Protein AF-A0A9E2V9N5-F1 (afdb_monomer)

Solvent-accessible surface area (backbone atoms only — not comparable to full-atom values): 7769 Å² total; per-residue (Å²): 112,69,67,59,54,51,53,48,48,68,52,48,52,62,46,45,67,64,40,45,57,50,44,52,48,45,54,50,50,45,50,50,51,47,55,51,48,43,55,50,48,45,56,47,45,70,66,67,60,73,84,53,95,89,55,55,74,66,59,51,49,51,52,44,53,51,52,41,50,52,56,42,46,56,53,45,52,54,49,50,52,52,44,50,51,56,43,37,45,68,71,70,44,80,48,65,66,56,51,52,50,52,47,54,51,48,49,54,54,47,60,73,44,43,64,61,53,51,52,52,52,50,52,49,50,37,61,74,69,54,76,64,57,97,86,65,88,129

Sequence (138 aa):
MADFINKIAKFLIPWFFSHGLKIIAILFVAYLIKKFASGFIEKIIRKVVVSNHFLSKEAEKKREDTLIRIVSGAISVVIWLIAGLMIFQELGIAIGPLLAAAGIAGLAFGFGGQYLIRDLISGLFIIFENQYRVGDVV

Structure (mmCIF, N/CA/C/O backbone):
data_AF-A0A9E2V9N5-F1
#
_entry.id   AF-A0A9E2V9N5-F1
#
loop_
_atom_site.group_PDB
_atom_site.id
_atom_site.type_symbol
_atom_site.label_atom_id
_atom_site.label_alt_id
_atom_site.label_comp_id
_atom_site.label_asym_id
_atom_site.label_entity_id
_atom_site.label_seq_id
_atom_site.pdbx_PDB_ins_code
_atom_site.Cartn_x
_atom_site.Cartn_y
_atom_site.Cartn_z
_atom_site.occupancy
_atom_site.B_iso_or_equiv
_atom_site.auth_seq_id
_atom_site.auth_comp_id
_atom_site.auth_asym_id
_atom_site.auth_atom_id
_atom_site.pdbx_PDB_model_num
ATOM 1 N N . MET A 1 1 ? -11.343 10.252 44.744 1.00 58.78 1 MET A N 1
ATOM 2 C CA . MET A 1 1 ? -10.237 9.990 43.790 1.00 58.78 1 MET A CA 1
ATOM 3 C C . MET A 1 1 ? -10.050 8.488 43.539 1.00 58.78 1 MET A C 1
ATOM 5 O O . MET A 1 1 ? -10.019 8.096 42.380 1.00 58.78 1 MET A O 1
ATOM 9 N N . ALA A 1 2 ? -10.044 7.638 44.580 1.00 67.50 2 ALA A N 1
ATOM 10 C CA . ALA A 1 2 ? -9.979 6.171 44.447 1.00 67.50 2 ALA A CA 1
ATOM 11 C C . ALA A 1 2 ? -11.139 5.548 43.632 1.00 67.50 2 ALA A C 1
ATOM 13 O O . ALA A 1 2 ? -10.907 4.664 42.811 1.00 67.50 2 ALA A O 1
ATOM 14 N N . ASP A 1 3 ? -12.366 6.063 43.763 1.00 74.06 3 ASP A N 1
ATOM 15 C CA . ASP A 1 3 ? -13.524 5.548 43.008 1.00 74.06 3 ASP A CA 1
ATOM 16 C C . ASP A 1 3 ? -13.462 5.820 41.502 1.00 74.06 3 ASP A C 1
ATOM 18 O O . ASP A 1 3 ? -13.969 5.029 40.710 1.00 74.06 3 ASP A O 1
ATOM 22 N N . PHE A 1 4 ? -12.810 6.910 41.087 1.00 76.06 4 PHE A N 1
ATOM 23 C CA . PHE A 1 4 ? -12.614 7.238 39.673 1.00 76.06 4 PHE A CA 1
ATOM 24 C C . PHE A 1 4 ? -11.618 6.271 39.021 1.00 76.06 4 PHE A C 1
ATOM 26 O O . PHE A 1 4 ? -11.894 5.730 37.952 1.00 76.06 4 PHE A O 1
ATOM 33 N N . ILE A 1 5 ? -10.516 5.970 39.719 1.00 80.00 5 ILE A N 1
ATOM 34 C CA . ILE A 1 5 ? -9.525 4.974 39.287 1.00 80.00 5 ILE A CA 1
ATOM 35 C C . ILE A 1 5 ? -10.157 3.578 39.228 1.00 80.00 5 ILE A C 1
ATOM 37 O O . ILE A 1 5 ? -9.970 2.869 38.244 1.00 80.00 5 ILE A O 1
ATOM 41 N N . ASN A 1 6 ? -10.983 3.205 40.209 1.00 75.94 6 ASN A N 1
ATOM 42 C CA . ASN A 1 6 ? -11.690 1.921 40.204 1.00 75.94 6 ASN A CA 1
ATOM 43 C C . ASN A 1 6 ? -12.749 1.816 39.093 1.00 75.94 6 ASN A C 1
ATOM 45 O O . ASN A 1 6 ? -12.926 0.740 38.520 1.00 75.94 6 ASN A O 1
ATOM 49 N N . LYS A 1 7 ? -13.433 2.914 38.742 1.00 74.75 7 LYS A N 1
ATOM 50 C CA . LYS A 1 7 ? -14.354 2.962 37.591 1.00 74.75 7 LYS A CA 1
ATOM 51 C C . LYS A 1 7 ? -13.613 2.783 36.268 1.00 74.75 7 LYS A C 1
ATOM 53 O O . LYS A 1 7 ? -14.049 1.999 35.430 1.00 74.75 7 LYS A O 1
ATOM 58 N N . ILE A 1 8 ? -12.481 3.470 36.111 1.00 76.75 8 ILE A N 1
ATOM 59 C CA . ILE A 1 8 ? -11.613 3.353 34.936 1.00 76.75 8 ILE A CA 1
ATOM 60 C C . ILE A 1 8 ? -11.046 1.936 34.830 1.00 76.75 8 ILE A C 1
ATOM 62 O O . ILE A 1 8 ? -11.132 1.334 33.767 1.00 76.75 8 ILE A O 1
ATOM 66 N N . ALA A 1 9 ? -10.548 1.359 35.924 1.00 73.69 9 ALA A N 1
ATOM 67 C CA . ALA A 1 9 ? -10.015 -0.001 35.940 1.00 73.69 9 ALA A CA 1
ATOM 68 C C . ALA A 1 9 ? -11.084 -1.046 35.576 1.00 73.69 9 ALA A C 1
ATOM 70 O O . ALA A 1 9 ? -10.831 -1.922 34.754 1.00 73.69 9 ALA A O 1
ATOM 71 N N . LYS A 1 10 ? -12.310 -0.928 36.105 1.00 73.44 10 LYS A N 1
ATOM 72 C CA . LYS A 1 10 ? -13.421 -1.838 35.766 1.00 73.44 10 LYS A CA 1
ATOM 73 C C . LYS A 1 10 ? -13.885 -1.733 34.312 1.00 73.44 10 LYS A C 1
ATOM 75 O O . LYS A 1 10 ? -14.434 -2.701 33.801 1.00 73.44 10 LYS A O 1
ATOM 80 N N . PHE A 1 11 ? -13.673 -0.595 33.656 1.00 70.12 11 PHE A N 1
ATOM 81 C CA . PHE A 1 11 ? -13.994 -0.405 32.240 1.00 70.12 11 PHE A CA 1
ATOM 82 C C . PHE A 1 11 ? -12.836 -0.834 31.324 1.00 70.12 11 PHE A C 1
ATOM 84 O O . PHE A 1 11 ? -13.047 -1.533 30.337 1.00 70.12 11 PHE A O 1
ATOM 91 N N . LEU A 1 12 ? -11.600 -0.473 31.681 1.00 71.44 12 LEU A N 1
ATOM 92 C CA . LEU A 1 12 ? -10.402 -0.742 30.887 1.00 71.44 12 LEU A CA 1
ATOM 93 C C . LEU A 1 12 ? -9.942 -2.195 30.954 1.00 71.44 12 LEU A C 1
ATOM 95 O O . LEU A 1 12 ? -9.472 -2.700 29.945 1.00 71.44 12 LEU A O 1
ATOM 99 N N . ILE A 1 13 ? -10.060 -2.879 32.096 1.00 71.56 13 ILE A N 1
ATOM 100 C CA . ILE A 1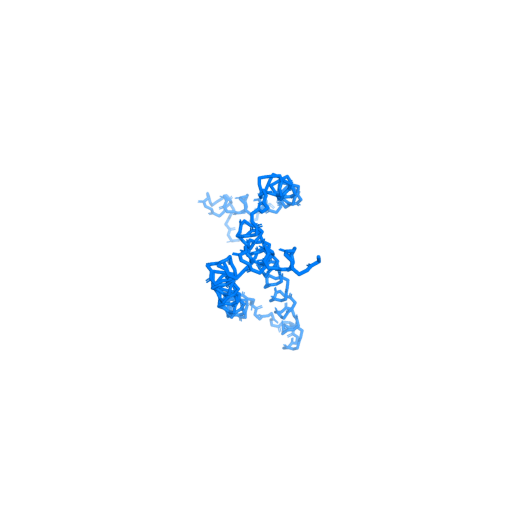 13 ? -9.566 -4.259 32.230 1.00 71.56 13 ILE A CA 1
ATOM 101 C C . ILE A 1 13 ? -10.337 -5.215 31.296 1.00 71.56 13 ILE A C 1
ATOM 103 O O . ILE A 1 13 ? -9.693 -5.877 30.482 1.00 71.56 13 ILE A O 1
ATOM 107 N N . PRO A 1 14 ? -11.685 -5.264 31.294 1.00 75.88 14 PRO A N 1
ATOM 108 C CA . PRO A 1 14 ? -12.425 -6.135 30.375 1.00 75.88 14 PRO A CA 1
ATOM 109 C C . PRO A 1 14 ? -12.239 -5.733 28.909 1.00 75.88 14 PRO A C 1
ATOM 111 O O . PRO A 1 14 ? -12.154 -6.592 28.029 1.00 75.88 14 PRO A O 1
ATOM 114 N N . TRP A 1 15 ? -12.147 -4.428 28.641 1.00 73.12 15 TRP A N 1
ATOM 115 C CA . TRP A 1 15 ? -11.920 -3.897 27.301 1.00 73.12 15 TRP A CA 1
ATOM 116 C C . TRP A 1 15 ? -10.527 -4.273 26.769 1.00 73.12 15 TRP A C 1
ATOM 118 O O . TRP A 1 15 ? -10.414 -4.764 25.650 1.00 73.12 15 TRP A O 1
ATOM 128 N N . PHE A 1 16 ? -9.482 -4.167 27.593 1.00 74.12 16 PHE A N 1
ATOM 129 C CA . PHE A 1 16 ? -8.112 -4.554 27.251 1.00 74.12 16 PHE A CA 1
ATOM 130 C C . PHE A 1 16 ? -8.001 -6.046 26.929 1.00 74.12 16 PHE A C 1
ATOM 132 O O . PHE A 1 16 ? -7.394 -6.414 25.927 1.00 74.12 16 PHE A O 1
ATOM 139 N N . PHE A 1 17 ? -8.635 -6.914 27.721 1.00 70.25 17 PHE A N 1
ATOM 140 C CA . PHE A 1 17 ? -8.609 -8.354 27.456 1.00 70.25 17 PHE A CA 1
ATOM 141 C C . PHE A 1 17 ? -9.413 -8.754 26.209 1.00 70.25 17 PHE A C 1
ATOM 143 O O . PHE A 1 17 ? -9.033 -9.696 25.523 1.00 70.25 17 PHE A O 1
ATOM 150 N N . SER A 1 18 ? -10.489 -8.041 25.869 1.00 75.12 18 SER A N 1
ATOM 151 C CA . SER A 1 18 ? -11.325 -8.366 24.699 1.00 75.12 18 SER A CA 1
ATOM 152 C C . SER A 1 18 ? -10.830 -7.741 23.388 1.00 75.12 18 SER A C 1
ATOM 154 O O . SER A 1 18 ? -10.849 -8.398 22.348 1.00 75.12 18 SER A O 1
ATOM 156 N N . HIS A 1 19 ? -10.358 -6.495 23.426 1.00 82.12 19 HIS A N 1
ATOM 157 C CA . HIS A 1 19 ? -9.946 -5.731 22.243 1.00 82.12 19 HIS A CA 1
ATOM 158 C C . HIS A 1 19 ? -8.426 -5.763 22.046 1.00 82.12 19 HIS A C 1
ATOM 160 O O . HIS A 1 19 ? -7.952 -5.783 20.912 1.00 82.12 19 HIS A O 1
ATOM 166 N N . GLY A 1 20 ? -7.639 -5.866 23.124 1.00 83.88 20 GLY A N 1
ATOM 167 C CA . GLY A 1 20 ? -6.177 -5.942 23.047 1.00 83.88 20 GLY A CA 1
ATOM 168 C C . GLY A 1 20 ? -5.686 -7.178 22.290 1.00 83.88 20 GLY A C 1
ATOM 169 O O . GLY A 1 20 ? -4.812 -7.064 21.434 1.00 83.88 20 GLY A O 1
ATOM 170 N N . LEU A 1 21 ? -6.309 -8.340 22.518 1.00 89.12 21 LEU A N 1
ATOM 171 C CA . LEU A 1 21 ? -6.020 -9.574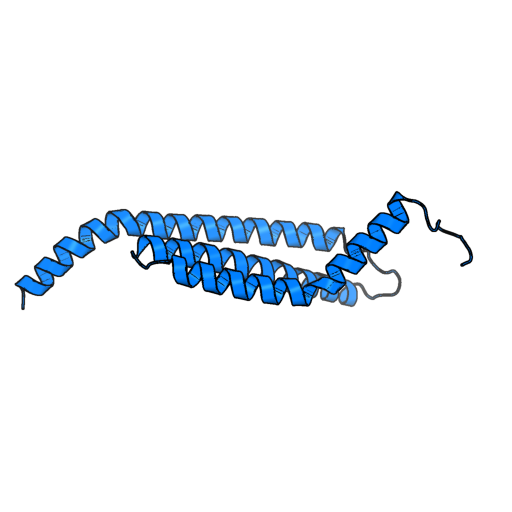 21.772 1.00 89.12 21 LEU A CA 1
ATOM 172 C C . LEU A 1 21 ? -6.277 -9.415 20.268 1.00 89.12 21 LEU A C 1
ATOM 174 O O . LEU A 1 21 ? -5.463 -9.846 19.452 1.00 89.12 21 LEU A O 1
ATOM 178 N N . LYS A 1 22 ? -7.371 -8.748 19.889 1.00 90.88 22 LYS A N 1
ATOM 179 C CA . LYS A 1 22 ? -7.683 -8.478 18.483 1.00 90.88 22 LYS A CA 1
ATOM 180 C C . LYS A 1 22 ? -6.712 -7.486 17.856 1.00 90.88 22 LYS A C 1
ATOM 182 O O . LYS A 1 22 ? -6.284 -7.712 16.733 1.00 90.88 22 LYS A O 1
ATOM 187 N N . ILE A 1 23 ? -6.325 -6.427 18.569 1.00 93.56 23 ILE A N 1
ATOM 188 C CA . ILE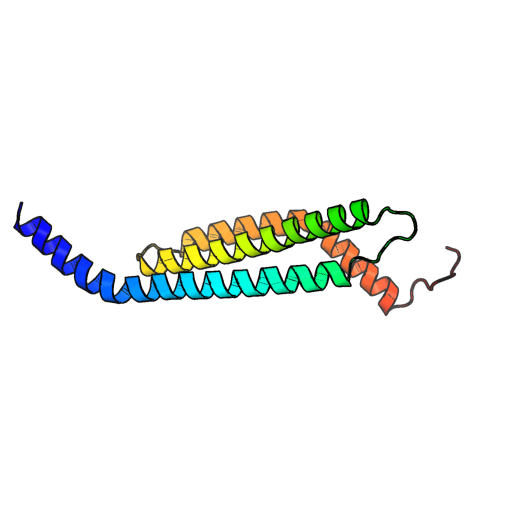 A 1 23 ? -5.324 -5.461 18.089 1.00 93.56 23 ILE A CA 1
ATOM 189 C C . ILE A 1 23 ? -3.990 -6.170 17.830 1.00 93.56 23 ILE A C 1
ATOM 191 O O . ILE A 1 23 ? -3.392 -5.987 16.771 1.00 93.56 23 ILE A O 1
ATOM 195 N N . ILE A 1 24 ? -3.552 -7.036 18.749 1.00 94.00 24 ILE A N 1
ATOM 196 C CA . ILE A 1 24 ? -2.347 -7.856 18.564 1.00 94.00 24 ILE A CA 1
ATOM 197 C C . ILE A 1 24 ? -2.506 -8.778 17.351 1.00 94.00 24 ILE A C 1
ATOM 199 O O . ILE A 1 24 ? -1.588 -8.871 16.538 1.00 94.00 24 ILE A O 1
ATOM 203 N N . ALA A 1 25 ? -3.667 -9.418 17.186 1.00 95.31 25 ALA A N 1
ATOM 204 C CA . ALA A 1 25 ? -3.944 -10.261 16.027 1.00 95.31 25 ALA A CA 1
ATOM 205 C C . ALA A 1 25 ? -3.913 -9.466 14.708 1.00 95.31 25 ALA A C 1
ATOM 207 O O . ALA A 1 25 ? -3.292 -9.919 13.750 1.00 95.31 25 ALA A O 1
ATOM 208 N N . ILE A 1 26 ? -4.502 -8.265 14.660 1.00 96.31 26 ILE A N 1
ATOM 209 C CA . ILE A 1 26 ? -4.467 -7.368 13.493 1.00 96.31 26 ILE A CA 1
ATOM 210 C C . ILE A 1 26 ? -3.022 -7.001 13.152 1.00 96.31 26 ILE A C 1
ATOM 212 O O . ILE A 1 26 ? -2.617 -7.135 12.000 1.00 96.31 26 ILE A O 1
ATOM 216 N N . LEU A 1 27 ? -2.224 -6.588 14.141 1.00 96.88 27 LEU A N 1
ATOM 217 C CA . LEU A 1 27 ? -0.811 -6.255 13.937 1.00 96.88 27 LEU A CA 1
ATOM 218 C C . LEU A 1 27 ? -0.005 -7.462 13.453 1.00 96.88 27 LEU A C 1
ATOM 220 O O . LEU A 1 27 ? 0.817 -7.331 12.547 1.00 96.88 27 LEU A O 1
ATOM 224 N N . PHE A 1 28 ? -0.256 -8.640 14.024 1.00 97.50 28 PHE A N 1
ATOM 225 C CA . PHE A 1 28 ? 0.403 -9.878 13.630 1.00 97.50 28 PHE A CA 1
ATOM 226 C C . PHE A 1 28 ? 0.068 -10.255 12.183 1.00 97.50 28 PHE A C 1
ATOM 228 O O . PHE A 1 28 ? 0.973 -10.502 11.386 1.00 97.50 28 PHE A O 1
ATOM 235 N N . VAL A 1 29 ? -1.214 -10.226 11.810 1.00 97.88 29 VAL A N 1
ATOM 236 C CA . VAL A 1 29 ? -1.671 -10.498 10.441 1.00 97.88 29 VAL A CA 1
ATOM 237 C C . VAL A 1 29 ? -1.118 -9.461 9.465 1.00 97.88 29 VAL A C 1
ATOM 239 O O . VAL A 1 29 ? -0.568 -9.840 8.434 1.00 97.88 29 VAL A O 1
ATOM 242 N N . ALA A 1 30 ? -1.183 -8.168 9.790 1.00 97.94 30 ALA A N 1
ATOM 243 C CA . ALA A 1 30 ? -0.632 -7.103 8.954 1.00 97.94 30 ALA A CA 1
ATOM 244 C C . ALA A 1 30 ? 0.880 -7.275 8.741 1.00 97.94 30 ALA A C 1
ATOM 246 O O . ALA A 1 30 ? 1.366 -7.174 7.612 1.00 97.94 30 ALA A O 1
ATOM 247 N N . TYR A 1 31 ? 1.624 -7.613 9.799 1.00 97.81 31 TYR A N 1
ATOM 248 C CA . TYR A 1 31 ? 3.049 -7.922 9.714 1.00 97.81 31 TYR A CA 1
ATOM 249 C C . TYR A 1 31 ? 3.320 -9.140 8.822 1.00 97.81 31 TYR A C 1
ATOM 251 O O . TYR A 1 31 ? 4.212 -9.081 7.971 1.00 97.81 31 TYR A O 1
ATOM 259 N N . LEU A 1 32 ? 2.549 -10.224 8.974 1.00 98.06 32 LEU A N 1
ATOM 260 C CA . LEU A 1 32 ? 2.678 -11.414 8.131 1.00 98.06 32 LEU A CA 1
ATOM 261 C C . LEU A 1 32 ? 2.412 -11.083 6.662 1.00 98.06 32 LEU A C 1
ATOM 263 O O . LEU A 1 32 ? 3.261 -11.372 5.820 1.00 98.06 32 LEU A O 1
ATOM 267 N N . ILE A 1 33 ? 1.291 -10.425 6.356 1.00 97.94 33 ILE A N 1
ATOM 268 C CA . ILE A 1 33 ? 0.944 -10.009 4.991 1.00 97.94 33 ILE A CA 1
ATOM 269 C C . ILE A 1 33 ? 2.057 -9.136 4.414 1.00 97.94 33 ILE A C 1
ATOM 271 O O . ILE A 1 33 ? 2.530 -9.405 3.313 1.00 97.94 33 ILE A O 1
ATOM 275 N N . LYS A 1 34 ? 2.546 -8.143 5.166 1.00 97.75 34 LYS A N 1
ATOM 276 C CA . LYS A 1 34 ? 3.651 -7.280 4.729 1.00 97.75 34 LYS A CA 1
ATOM 277 C C . LYS A 1 34 ? 4.909 -8.091 4.437 1.00 97.75 34 LYS A C 1
ATOM 279 O O . LYS A 1 34 ? 5.554 -7.867 3.414 1.00 97.75 34 LYS A O 1
ATOM 284 N N . LYS A 1 35 ? 5.278 -9.024 5.319 1.00 96.44 35 LYS A N 1
ATOM 285 C CA . LYS A 1 35 ? 6.471 -9.869 5.166 1.00 96.44 35 LYS A CA 1
ATOM 286 C C . LYS A 1 35 ? 6.377 -10.742 3.915 1.00 96.44 35 LYS A C 1
ATOM 288 O O . LYS A 1 35 ? 7.328 -10.779 3.136 1.00 96.44 35 LYS A O 1
ATOM 293 N N . PHE A 1 36 ? 5.231 -11.387 3.698 1.00 97.75 36 PHE A N 1
ATOM 294 C CA . PHE A 1 36 ? 4.983 -12.193 2.503 1.00 97.75 36 PHE A CA 1
ATOM 295 C C . PHE A 1 36 ? 4.956 -11.342 1.231 1.00 97.75 36 PHE A C 1
ATOM 297 O O . PHE A 1 36 ? 5.638 -11.683 0.266 1.00 97.75 36 PHE A O 1
ATOM 304 N N . ALA A 1 37 ? 4.246 -10.213 1.242 1.00 96.50 37 ALA A N 1
ATOM 305 C CA . ALA A 1 37 ? 4.156 -9.307 0.104 1.00 96.50 37 ALA A CA 1
ATOM 306 C C . ALA A 1 37 ? 5.535 -8.776 -0.306 1.00 96.50 37 ALA A C 1
ATOM 308 O O . ALA A 1 37 ? 5.917 -8.929 -1.461 1.00 96.50 37 ALA A O 1
ATOM 309 N N . SER A 1 38 ? 6.324 -8.231 0.632 1.00 94.62 38 SER A N 1
ATOM 310 C CA . SER A 1 38 ? 7.682 -7.745 0.334 1.00 94.62 38 SER A CA 1
ATOM 311 C C . SER A 1 38 ? 8.574 -8.847 -0.249 1.00 94.62 38 SER A C 1
ATOM 313 O O . SER A 1 38 ? 9.277 -8.609 -1.227 1.00 94.62 38 SER A O 1
ATOM 315 N N . GLY A 1 39 ? 8.510 -10.067 0.299 1.00 94.25 39 GLY A N 1
ATOM 316 C CA . GLY A 1 39 ? 9.284 -11.195 -0.224 1.00 94.25 39 GLY A CA 1
ATOM 317 C C . GLY A 1 39 ? 8.845 -11.641 -1.624 1.00 94.25 39 GLY A C 1
ATOM 318 O O . GLY A 1 39 ? 9.677 -12.030 -2.441 1.00 94.25 39 GLY A O 1
ATOM 319 N N . PHE A 1 40 ? 7.547 -11.582 -1.926 1.00 96.38 40 PHE A N 1
ATOM 320 C CA . PHE A 1 40 ? 7.019 -11.917 -3.249 1.00 96.38 40 PHE A CA 1
ATOM 321 C C . PHE A 1 40 ? 7.365 -10.851 -4.296 1.00 96.38 40 PHE A C 1
ATOM 323 O O . PHE A 1 40 ? 7.807 -11.192 -5.391 1.00 96.38 40 PHE A O 1
ATOM 330 N N . ILE A 1 41 ? 7.242 -9.571 -3.937 1.00 96.00 41 ILE A N 1
ATOM 331 C CA . ILE A 1 41 ? 7.606 -8.428 -4.787 1.00 96.00 41 ILE A CA 1
ATOM 332 C C 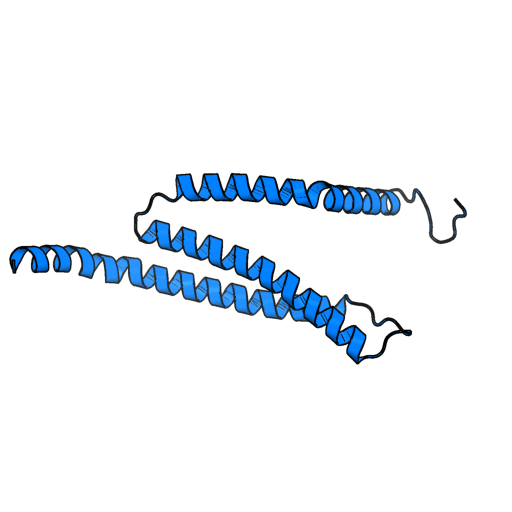. ILE A 1 41 ? 9.081 -8.497 -5.172 1.00 96.00 41 ILE A C 1
ATOM 334 O O . ILE A 1 41 ? 9.408 -8.363 -6.348 1.00 96.00 41 ILE A O 1
ATOM 338 N N . GLU A 1 42 ? 9.964 -8.754 -4.204 1.00 95.06 42 GLU A N 1
ATOM 339 C CA . GLU A 1 42 ? 11.390 -8.917 -4.478 1.00 95.06 42 GLU A CA 1
ATOM 340 C C . GLU A 1 42 ? 11.640 -10.037 -5.496 1.00 95.06 42 GLU A C 1
ATOM 342 O O . GLU A 1 42 ? 12.342 -9.828 -6.484 1.00 95.06 42 GLU A O 1
ATOM 347 N N . LYS A 1 43 ? 11.003 -11.201 -5.323 1.00 94.31 43 LYS A N 1
ATOM 348 C CA . LYS A 1 43 ? 11.142 -12.325 -6.262 1.00 94.31 43 LYS A CA 1
ATOM 349 C C . LYS A 1 43 ? 10.633 -12.003 -7.667 1.00 94.31 43 LYS A C 1
ATOM 351 O O . LYS A 1 43 ? 11.253 -12.435 -8.635 1.00 94.31 43 LYS A O 1
ATOM 356 N N . ILE A 1 44 ? 9.513 -11.287 -7.789 1.00 94.94 44 ILE A N 1
ATOM 357 C CA . ILE A 1 44 ? 8.962 -10.904 -9.095 1.00 94.94 44 ILE A CA 1
ATOM 358 C C . ILE A 1 44 ? 9.875 -9.895 -9.777 1.00 94.94 44 ILE A C 1
ATOM 360 O O . ILE A 1 44 ? 10.246 -10.107 -10.926 1.00 94.94 44 ILE A O 1
ATOM 364 N N . ILE A 1 45 ? 10.260 -8.820 -9.088 1.00 94.00 45 ILE A N 1
ATOM 365 C CA . ILE A 1 45 ? 11.024 -7.733 -9.710 1.00 94.00 45 ILE A CA 1
ATOM 366 C C . ILE A 1 45 ? 12.383 -8.240 -10.187 1.00 94.00 45 ILE A C 1
ATOM 368 O O . ILE A 1 45 ? 12.730 -8.009 -11.340 1.00 94.00 45 ILE A O 1
ATOM 372 N N . ARG A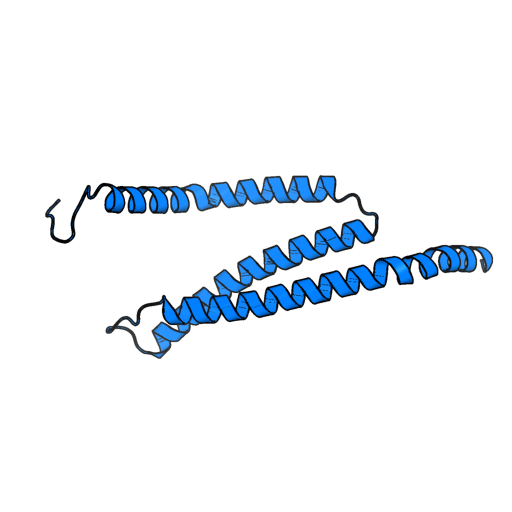 1 46 ? 13.092 -9.025 -9.368 1.00 92.19 46 ARG A N 1
ATOM 373 C CA . ARG A 1 46 ? 14.377 -9.627 -9.766 1.00 92.19 46 ARG A CA 1
ATOM 374 C C . ARG A 1 46 ? 14.260 -10.617 -10.932 1.00 92.19 46 ARG A C 1
ATOM 376 O O . ARG A 1 46 ? 15.260 -10.939 -11.557 1.00 92.19 46 ARG A O 1
ATOM 383 N N . LYS A 1 47 ? 13.060 -11.138 -11.215 1.00 90.19 47 LYS A N 1
ATOM 384 C CA . LYS A 1 47 ? 12.809 -12.050 -12.343 1.00 90.19 47 LYS A CA 1
ATOM 385 C C . LYS A 1 47 ? 12.319 -11.321 -13.601 1.00 90.19 47 LYS A C 1
ATOM 387 O O . LYS A 1 47 ? 12.620 -11.764 -14.702 1.00 90.19 47 LYS A O 1
ATOM 392 N N . VAL A 1 48 ? 11.536 -10.253 -13.446 1.00 88.00 48 VAL A N 1
ATOM 393 C CA . VAL A 1 48 ? 10.893 -9.519 -14.552 1.00 88.00 48 VAL A CA 1
ATOM 394 C C . VAL A 1 48 ? 11.794 -8.421 -15.113 1.00 88.00 48 VAL A C 1
ATOM 396 O O . VAL A 1 48 ? 11.704 -8.104 -16.298 1.00 88.00 48 VAL A O 1
ATOM 399 N N . VAL A 1 49 ? 12.661 -7.827 -14.291 1.00 86.38 49 VAL A N 1
ATOM 400 C CA . VAL A 1 49 ? 13.625 -6.831 -14.766 1.00 86.38 49 VAL A CA 1
ATOM 401 C C . VAL A 1 49 ? 14.681 -7.550 -15.603 1.00 86.38 49 VAL A C 1
ATOM 403 O O . VAL A 1 49 ? 15.571 -8.213 -15.083 1.00 86.38 49 VAL A O 1
ATOM 406 N N . VAL A 1 50 ? 14.538 -7.447 -16.924 1.00 76.50 50 VAL A N 1
ATOM 407 C CA . VAL A 1 50 ? 15.456 -8.049 -17.896 1.00 76.50 50 VAL A CA 1
ATOM 408 C C . VAL A 1 50 ? 16.831 -7.395 -17.769 1.00 76.50 50 VAL A C 1
ATOM 410 O O . VAL A 1 50 ? 16.942 -6.165 -17.808 1.00 76.50 50 VAL A O 1
ATOM 413 N N . SER A 1 51 ? 17.867 -8.228 -17.638 1.00 72.06 51 SER A N 1
ATOM 414 C CA . SER A 1 51 ? 19.259 -7.785 -17.695 1.00 72.06 51 SER A CA 1
ATOM 415 C C . SER A 1 51 ? 19.522 -7.151 -19.057 1.00 72.06 51 SER A C 1
ATOM 417 O O . SER A 1 51 ? 19.249 -7.733 -20.108 1.00 72.06 51 SER A O 1
ATOM 419 N N . ASN A 1 52 ? 19.991 -5.913 -19.034 1.00 71.50 5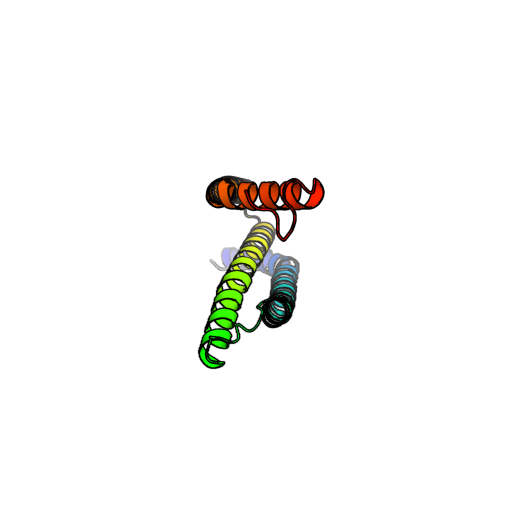2 ASN A N 1
ATOM 420 C CA . ASN A 1 52 ? 20.292 -5.156 -20.226 1.00 71.50 52 ASN A CA 1
ATOM 421 C C . ASN A 1 52 ? 21.780 -5.356 -20.512 1.00 71.50 52 ASN A C 1
ATOM 423 O O . ASN A 1 52 ? 22.617 -4.880 -19.752 1.00 71.50 52 ASN A O 1
ATOM 427 N N . HIS A 1 53 ? 22.117 -6.020 -21.621 1.00 65.19 53 HIS A N 1
ATOM 428 C CA . HIS A 1 53 ? 23.501 -6.387 -21.968 1.00 65.19 53 HIS A CA 1
ATOM 429 C C . HIS A 1 53 ? 24.499 -5.207 -21.998 1.00 65.19 53 HIS A C 1
ATOM 431 O O . HIS A 1 53 ? 25.707 -5.427 -21.961 1.00 65.19 53 HIS A O 1
ATOM 437 N N . PHE A 1 54 ? 24.000 -3.967 -22.052 1.00 68.00 54 PHE A N 1
ATOM 438 C CA . PHE A 1 54 ? 24.777 -2.725 -22.060 1.00 68.00 54 PHE A CA 1
ATOM 439 C C . PHE A 1 54 ? 25.001 -2.093 -20.671 1.00 68.00 54 PHE A C 1
ATOM 441 O O . PHE A 1 54 ? 25.729 -1.108 -20.569 1.00 68.00 54 PHE A O 1
ATOM 448 N N . LEU A 1 55 ? 24.375 -2.605 -19.604 1.00 72.81 55 LEU A N 1
ATOM 449 C CA . LEU A 1 55 ? 24.508 -2.078 -18.242 1.00 72.81 55 LEU A CA 1
ATOM 450 C C . LEU A 1 55 ? 25.472 -2.930 -17.409 1.00 72.81 55 LEU A C 1
ATOM 452 O O . LEU A 1 55 ? 25.549 -4.147 -17.553 1.00 72.81 55 LEU A O 1
ATOM 456 N N . SER A 1 56 ? 26.202 -2.292 -16.489 1.00 85.56 56 SER A N 1
ATOM 457 C CA . SER A 1 56 ? 26.969 -3.039 -15.491 1.00 85.56 56 SER A CA 1
ATOM 458 C C . SER A 1 56 ? 26.016 -3.771 -14.539 1.00 85.56 56 SER A C 1
ATOM 460 O O . SER A 1 56 ? 24.950 -3.253 -14.194 1.00 85.56 56 SER A O 1
ATOM 462 N N . LYS A 1 57 ? 26.426 -4.944 -14.039 1.00 84.75 57 LYS A N 1
ATOM 463 C CA . LYS A 1 57 ? 25.646 -5.722 -13.053 1.00 84.75 57 LYS A CA 1
ATOM 464 C C . LYS A 1 57 ? 25.257 -4.899 -11.816 1.00 84.75 57 LYS A C 1
ATOM 466 O O . LYS A 1 57 ? 24.223 -5.132 -11.197 1.00 84.75 57 LYS A O 1
ATOM 471 N N . GLU A 1 58 ? 26.079 -3.916 -11.449 1.00 86.81 58 GLU A N 1
ATOM 472 C CA . GLU A 1 58 ? 25.789 -2.999 -10.345 1.00 86.81 58 GLU A CA 1
ATOM 473 C C . GLU A 1 58 ? 24.657 -2.016 -10.666 1.00 86.81 58 GLU A C 1
ATOM 475 O O . GLU A 1 58 ? 23.828 -1.732 -9.801 1.00 86.81 58 GLU A O 1
ATOM 480 N N . ALA A 1 59 ? 24.607 -1.491 -11.893 1.00 86.81 59 ALA A N 1
ATOM 481 C CA . ALA A 1 59 ? 23.552 -0.580 -12.326 1.00 86.81 59 ALA A CA 1
ATOM 482 C C . ALA A 1 59 ? 22.192 -1.292 -12.409 1.00 86.81 59 ALA A C 1
ATOM 484 O O . ALA A 1 59 ? 21.179 -0.736 -11.981 1.00 86.81 59 ALA A O 1
ATOM 485 N N . GLU A 1 60 ? 22.175 -2.539 -12.884 1.00 87.75 60 GLU A N 1
ATOM 486 C CA . GLU A 1 60 ? 20.974 -3.384 -12.908 1.00 87.75 60 GLU A CA 1
ATOM 487 C C . GLU A 1 60 ? 20.439 -3.640 -11.500 1.00 87.75 60 GLU A C 1
ATOM 489 O O . GLU A 1 60 ? 19.272 -3.363 -11.219 1.00 87.75 60 GLU A O 1
ATOM 494 N N . LYS A 1 61 ? 21.317 -4.056 -10.579 1.00 90.19 61 LYS A N 1
ATOM 495 C CA . LYS A 1 61 ? 20.940 -4.299 -9.185 1.00 90.19 61 LYS A CA 1
ATOM 496 C C . LYS A 1 61 ? 20.388 -3.044 -8.508 1.00 90.19 61 LYS A C 1
ATOM 498 O O . LYS A 1 61 ? 19.374 -3.117 -7.821 1.00 90.19 61 LYS A O 1
ATOM 503 N N . LYS A 1 62 ? 21.003 -1.876 -8.735 1.00 91.06 62 LYS A N 1
ATOM 504 C CA . LYS A 1 62 ? 20.485 -0.595 -8.220 1.00 91.06 62 LYS A CA 1
ATOM 505 C C . LYS A 1 62 ? 19.076 -0.310 -8.741 1.00 91.06 62 LYS A C 1
ATOM 507 O O . LYS A 1 62 ? 18.219 0.102 -7.964 1.00 91.06 62 LYS A O 1
ATOM 512 N N . ARG A 1 63 ? 18.818 -0.558 -10.029 1.00 89.88 63 ARG A N 1
ATOM 513 C CA . ARG A 1 63 ? 17.489 -0.382 -10.630 1.00 89.88 63 ARG A CA 1
ATOM 514 C C . ARG A 1 63 ? 16.460 -1.325 -10.008 1.00 89.88 63 ARG A C 1
ATOM 516 O O . ARG A 1 63 ? 15.376 -0.869 -9.647 1.00 89.88 63 ARG A O 1
ATOM 523 N N . GLU A 1 64 ? 16.791 -2.606 -9.859 1.00 93.81 64 GLU A N 1
ATOM 524 C CA . GLU A 1 64 ? 15.934 -3.578 -9.171 1.00 93.81 64 GLU A CA 1
ATOM 525 C C . GLU A 1 64 ? 15.618 -3.134 -7.743 1.00 93.81 64 GLU A C 1
ATOM 527 O O . GLU A 1 64 ? 14.451 -3.068 -7.368 1.00 93.81 64 GLU A O 1
ATOM 532 N N . ASP A 1 65 ? 16.638 -2.777 -6.960 1.00 94.62 65 ASP A N 1
ATOM 533 C CA . ASP A 1 65 ? 16.477 -2.391 -5.559 1.00 94.62 65 ASP A CA 1
ATOM 534 C C . ASP A 1 65 ? 15.615 -1.120 -5.420 1.00 94.62 65 ASP A C 1
ATOM 536 O O . ASP A 1 65 ? 14.782 -1.028 -4.512 1.00 94.62 65 ASP A O 1
ATOM 540 N N . THR A 1 66 ? 15.740 -0.159 -6.344 1.00 94.81 66 THR A N 1
ATOM 541 C CA . THR A 1 66 ? 14.854 1.013 -6.411 1.00 94.81 66 THR A CA 1
ATOM 542 C C . THR A 1 66 ? 13.406 0.610 -6.684 1.00 94.81 66 THR A C 1
ATOM 544 O O . THR A 1 66 ? 12.509 1.063 -5.972 1.00 94.81 66 THR A O 1
ATOM 547 N N . LEU A 1 67 ? 13.159 -0.263 -7.665 1.00 95.50 67 LEU A N 1
ATOM 548 C CA . LEU A 1 67 ? 11.810 -0.743 -7.977 1.00 95.50 67 LEU A CA 1
ATOM 549 C C . LEU A 1 67 ? 11.209 -1.526 -6.804 1.00 95.50 67 LEU A C 1
ATOM 551 O O . LEU A 1 67 ? 10.064 -1.280 -6.423 1.00 95.50 67 LEU A O 1
ATOM 555 N N . ILE A 1 68 ? 11.994 -2.407 -6.176 1.00 96.31 68 ILE A N 1
ATOM 556 C CA . ILE A 1 68 ? 11.590 -3.156 -4.980 1.00 96.31 68 ILE A CA 1
ATOM 557 C C . ILE A 1 68 ? 11.196 -2.192 -3.869 1.00 96.31 68 ILE A C 1
ATOM 559 O O . ILE A 1 68 ? 10.143 -2.377 -3.254 1.00 96.31 68 ILE A O 1
ATOM 563 N N . ARG A 1 69 ? 12.001 -1.153 -3.622 1.00 97.00 69 ARG A N 1
ATOM 564 C CA . ARG A 1 69 ? 11.727 -0.158 -2.583 1.00 97.00 69 ARG A CA 1
ATOM 565 C C . ARG A 1 69 ? 10.443 0.622 -2.864 1.00 97.00 69 ARG A C 1
ATOM 567 O O . ARG A 1 69 ? 9.646 0.786 -1.944 1.00 97.00 69 ARG A O 1
ATOM 574 N N . ILE A 1 70 ? 10.228 1.073 -4.099 1.00 96.81 70 ILE A N 1
ATOM 575 C CA . ILE A 1 70 ? 9.031 1.841 -4.476 1.00 96.81 70 ILE A CA 1
ATOM 576 C C . ILE A 1 70 ? 7.772 0.976 -4.330 1.00 96.81 70 ILE A C 1
ATOM 578 O O . ILE A 1 70 ? 6.840 1.361 -3.624 1.00 96.81 70 ILE A O 1
ATOM 582 N N . VAL A 1 71 ? 7.760 -0.219 -4.929 1.00 96.44 71 VAL A N 1
ATOM 583 C CA . VAL A 1 71 ? 6.578 -1.098 -4.946 1.00 96.44 71 VAL A CA 1
ATOM 584 C C . VAL A 1 71 ? 6.281 -1.661 -3.554 1.00 96.44 71 VAL A C 1
ATOM 586 O O . VAL A 1 71 ? 5.142 -1.603 -3.087 1.00 96.44 71 VAL A O 1
ATOM 589 N N . SER A 1 72 ? 7.303 -2.153 -2.846 1.00 96.88 72 SER A N 1
ATOM 590 C CA . SER A 1 72 ? 7.129 -2.672 -1.482 1.00 96.88 72 SER A CA 1
ATOM 591 C C . SER A 1 72 ? 6.748 -1.569 -0.499 1.00 96.88 72 SER A C 1
ATOM 593 O O . SER A 1 72 ? 5.977 -1.823 0.425 1.00 96.88 72 SER A O 1
ATOM 595 N N . GLY A 1 73 ? 7.261 -0.350 -0.694 1.00 97.19 73 GLY A N 1
ATOM 596 C CA . GLY A 1 73 ? 6.892 0.823 0.092 1.00 97.19 73 GLY A CA 1
ATOM 597 C C . GLY A 1 73 ? 5.418 1.180 -0.082 1.00 97.19 73 GLY A C 1
ATOM 598 O O . GLY A 1 73 ? 4.701 1.272 0.912 1.00 97.19 73 GLY A O 1
ATOM 599 N N . ALA A 1 74 ? 4.947 1.288 -1.328 1.00 95.88 74 ALA A N 1
ATOM 600 C CA . ALA A 1 74 ? 3.546 1.581 -1.630 1.00 95.88 74 ALA A CA 1
ATOM 601 C C . ALA A 1 74 ? 2.593 0.543 -1.011 1.00 95.88 74 ALA A C 1
ATOM 603 O O . ALA A 1 74 ? 1.649 0.903 -0.310 1.00 95.88 74 ALA A O 1
ATOM 604 N N . ILE A 1 75 ? 2.887 -0.751 -1.182 1.00 97.12 75 ILE A N 1
ATOM 605 C CA . ILE A 1 75 ? 2.087 -1.832 -0.586 1.00 97.12 75 ILE A CA 1
ATOM 606 C C . ILE A 1 75 ? 2.136 -1.782 0.946 1.00 97.12 75 ILE A C 1
ATOM 608 O O . ILE A 1 75 ? 1.110 -1.955 1.601 1.00 97.12 75 ILE A O 1
ATOM 612 N N . SER A 1 76 ? 3.300 -1.493 1.534 1.00 97.44 76 SER A N 1
ATOM 613 C CA . SER A 1 76 ? 3.427 -1.352 2.986 1.00 97.44 76 SER A CA 1
ATOM 614 C C . SER A 1 76 ? 2.569 -0.208 3.532 1.00 97.44 76 SER A C 1
ATOM 616 O O . SER A 1 76 ? 1.981 -0.374 4.597 1.00 97.44 76 SER A O 1
ATOM 618 N N . VAL A 1 77 ? 2.481 0.928 2.832 1.00 96.75 77 VAL A N 1
ATOM 619 C CA . VAL A 1 77 ? 1.623 2.057 3.234 1.00 96.75 77 VAL A CA 1
ATOM 620 C C . VAL A 1 77 ? 0.156 1.636 3.249 1.00 96.75 77 VAL A C 1
ATOM 622 O O . VAL A 1 77 ? -0.531 1.879 4.237 1.00 96.75 77 VAL A O 1
ATOM 625 N N . VAL A 1 78 ? -0.308 0.945 2.204 1.00 96.50 78 VAL A N 1
ATOM 626 C CA . VAL A 1 78 ? -1.697 0.463 2.121 1.00 96.50 78 VAL A CA 1
ATOM 627 C C . VAL A 1 78 ? -2.015 -0.523 3.249 1.00 96.50 78 VAL A C 1
ATOM 629 O O . VAL A 1 78 ? -3.035 -0.374 3.918 1.00 96.50 78 VAL A O 1
ATOM 632 N N . ILE A 1 79 ? -1.131 -1.493 3.511 1.00 97.75 79 ILE A N 1
ATOM 633 C CA . ILE A 1 79 ? -1.322 -2.483 4.585 1.00 97.75 79 ILE A CA 1
ATOM 634 C C . ILE A 1 79 ? -1.447 -1.794 5.947 1.00 97.75 79 ILE A C 1
ATOM 636 O O . ILE A 1 79 ? -2.374 -2.090 6.701 1.00 97.75 79 ILE A O 1
ATOM 640 N N . TRP A 1 80 ? -0.537 -0.869 6.265 1.00 97.69 80 TRP A N 1
ATOM 641 C CA . TRP A 1 80 ? -0.565 -0.168 7.550 1.00 97.69 80 TRP A CA 1
ATOM 642 C C . TRP A 1 80 ? -1.750 0.782 7.684 1.00 97.69 80 TRP A C 1
ATOM 644 O O . TRP A 1 80 ? -2.295 0.901 8.778 1.00 97.69 80 TRP A O 1
ATOM 654 N N . LEU A 1 81 ? -2.183 1.413 6.591 1.00 96.69 81 LEU A N 1
ATOM 655 C CA . LEU A 1 81 ? -3.384 2.243 6.582 1.00 96.69 81 LEU A CA 1
ATOM 656 C C . LEU A 1 81 ? -4.623 1.410 6.930 1.00 96.69 81 LEU A C 1
ATOM 658 O O . LEU A 1 81 ? -5.376 1.785 7.825 1.00 96.69 81 LEU A O 1
ATOM 662 N N . ILE A 1 82 ? -4.800 0.248 6.292 1.00 96.69 82 ILE A N 1
ATOM 663 C CA . ILE A 1 82 ? -5.923 -0.658 6.579 1.00 96.69 82 ILE A CA 1
ATOM 664 C C . ILE A 1 82 ? -5.843 -1.180 8.018 1.00 96.69 82 ILE A C 1
ATOM 666 O O . ILE A 1 82 ? -6.829 -1.108 8.750 1.00 96.69 82 ILE A O 1
ATOM 670 N N . ALA A 1 83 ? -4.670 -1.648 8.455 1.00 97.44 83 ALA A N 1
ATOM 671 C CA . ALA A 1 83 ? -4.473 -2.127 9.823 1.00 97.44 83 ALA A CA 1
ATOM 672 C C . ALA A 1 83 ? -4.775 -1.032 10.861 1.00 97.44 83 ALA A C 1
ATOM 674 O O . ALA A 1 83 ? -5.435 -1.300 11.861 1.00 97.44 83 ALA A O 1
ATOM 675 N N . GLY A 1 84 ? -4.351 0.208 10.605 1.00 96.62 84 GLY A N 1
ATOM 676 C CA . GLY A 1 84 ? -4.638 1.359 11.460 1.00 96.62 84 GLY A CA 1
ATOM 677 C C . GLY A 1 84 ? -6.133 1.657 11.568 1.00 96.62 84 GLY A C 1
ATOM 678 O O . GLY A 1 84 ? -6.637 1.848 12.673 1.00 96.62 84 GLY A O 1
ATOM 679 N N . LEU A 1 85 ? -6.865 1.616 10.450 1.00 96.31 85 LEU A N 1
ATOM 680 C CA . LEU A 1 85 ? -8.323 1.781 10.453 1.00 96.31 85 LEU A CA 1
ATOM 681 C C . LEU A 1 85 ? -9.021 0.671 11.252 1.00 96.31 85 LEU A C 1
ATOM 683 O O . LEU A 1 85 ? -9.909 0.963 12.050 1.00 96.31 85 LEU A O 1
ATOM 687 N N . MET A 1 86 ? -8.592 -0.584 11.098 1.00 95.38 86 MET A N 1
ATOM 688 C CA . MET A 1 86 ? -9.141 -1.704 11.873 1.00 95.38 86 MET A CA 1
ATOM 689 C C . MET A 1 86 ? -8.867 -1.552 13.374 1.00 95.38 86 MET A C 1
ATOM 691 O O . MET A 1 86 ? -9.739 -1.826 14.194 1.00 95.38 86 MET A O 1
ATOM 695 N N . ILE A 1 87 ? -7.679 -1.071 13.750 1.00 94.62 87 ILE A N 1
ATOM 696 C CA . ILE A 1 87 ? -7.352 -0.785 15.152 1.00 94.62 87 ILE A CA 1
ATOM 697 C C . ILE A 1 87 ? -8.258 0.325 15.691 1.00 94.62 87 ILE A C 1
ATOM 699 O O . ILE A 1 87 ? -8.831 0.164 16.764 1.00 94.62 87 ILE A O 1
ATOM 703 N N . PHE A 1 88 ? -8.447 1.421 14.952 1.00 93.50 88 PHE A N 1
ATOM 704 C CA . PHE A 1 88 ? -9.347 2.504 15.362 1.00 93.50 88 PHE A CA 1
ATOM 705 C C . PHE A 1 88 ? -10.789 2.037 15.570 1.00 93.50 88 PHE A C 1
ATOM 707 O O . PHE A 1 88 ? -11.438 2.486 16.515 1.00 93.50 88 PHE A O 1
ATOM 714 N N . GLN A 1 89 ? -11.266 1.093 14.761 1.00 91.88 89 GLN A N 1
ATOM 715 C CA . GLN A 1 89 ? -12.578 0.482 14.957 1.00 91.88 89 GLN A CA 1
ATOM 716 C C . GLN A 1 89 ? -12.681 -0.259 16.300 1.00 91.88 89 GLN A C 1
ATOM 718 O O . GLN A 1 89 ? -13.669 -0.093 17.012 1.00 91.88 89 GLN A O 1
ATOM 723 N N . GLU A 1 90 ? -11.656 -1.023 16.688 1.00 89.75 90 GLU A N 1
ATOM 724 C CA . GLU A 1 90 ? -11.614 -1.707 17.992 1.00 89.75 90 GLU A CA 1
ATOM 725 C C . GLU A 1 90 ? -11.453 -0.724 19.170 1.00 89.75 90 GLU A C 1
ATOM 727 O O . GLU A 1 90 ? -11.882 -1.015 20.286 1.00 89.75 90 GLU A O 1
ATOM 732 N N . LEU A 1 91 ? -10.907 0.475 18.931 1.00 88.19 91 LEU A N 1
ATOM 733 C CA . LEU A 1 91 ? -10.900 1.579 19.903 1.00 88.19 91 LEU A CA 1
ATOM 734 C C . LEU A 1 91 ? -12.259 2.287 20.043 1.00 88.19 91 LEU A C 1
ATOM 736 O O . LEU A 1 91 ? -12.383 3.211 20.845 1.00 88.19 91 LEU A O 1
ATOM 740 N N . GLY A 1 92 ? -13.276 1.884 19.275 1.00 86.44 92 GLY A N 1
ATOM 741 C CA . GLY A 1 92 ? -14.590 2.528 19.265 1.00 86.44 92 GLY A CA 1
ATOM 742 C C . GLY A 1 92 ? -14.613 3.873 18.531 1.00 86.44 92 GLY A C 1
ATOM 743 O O . GLY A 1 92 ? -15.572 4.631 18.669 1.00 86.44 92 GLY A O 1
ATOM 744 N N . ILE A 1 93 ? -13.575 4.186 17.749 1.00 90.81 93 ILE A N 1
ATOM 745 C CA . ILE A 1 93 ? -13.532 5.385 16.911 1.00 90.81 93 ILE A CA 1
ATOM 746 C C . ILE A 1 93 ? -14.370 5.128 15.657 1.00 90.81 93 ILE A C 1
ATOM 748 O O . ILE A 1 93 ? -14.231 4.103 14.988 1.00 90.81 93 ILE A O 1
ATOM 752 N N . ALA A 1 94 ? -15.230 6.083 15.302 1.00 92.62 94 ALA A N 1
ATOM 753 C CA . ALA A 1 94 ? -16.000 6.013 14.068 1.00 92.62 94 ALA A CA 1
ATOM 754 C C . ALA A 1 94 ? -15.067 6.115 12.850 1.00 92.62 94 ALA A C 1
ATOM 756 O O . ALA A 1 94 ? -14.559 7.186 12.522 1.00 92.62 94 ALA A O 1
ATOM 757 N N . ILE A 1 95 ? -14.864 4.998 12.153 1.00 95.69 95 ILE A N 1
ATOM 758 C CA . ILE A 1 95 ? -13.991 4.940 10.973 1.00 95.69 95 ILE A CA 1
ATOM 759 C C . ILE A 1 95 ? -14.648 5.484 9.699 1.00 95.69 95 ILE A C 1
ATOM 761 O O . ILE A 1 95 ? -13.948 5.722 8.724 1.00 95.69 95 ILE A O 1
ATOM 765 N N . GLY A 1 96 ? -15.968 5.709 9.688 1.00 96.44 96 GLY A N 1
ATOM 766 C CA . GLY A 1 96 ? -16.711 6.187 8.513 1.00 96.44 96 GLY A CA 1
ATOM 767 C C . GLY A 1 96 ? -16.129 7.466 7.890 1.00 96.44 96 GLY A C 1
ATOM 768 O O . GLY A 1 96 ? -15.800 7.450 6.705 1.00 96.44 96 GLY A O 1
ATOM 769 N N . PRO A 1 97 ? -15.915 8.547 8.667 1.00 96.06 97 PRO A N 1
ATOM 770 C CA . PRO A 1 97 ? -15.269 9.761 8.166 1.00 96.06 97 PRO A CA 1
ATOM 771 C C . PRO A 1 97 ? -13.837 9.535 7.659 1.00 96.06 97 PRO A C 1
ATOM 773 O O . PRO A 1 97 ? -13.448 10.104 6.641 1.00 96.06 97 PRO A O 1
ATOM 776 N N . LEU A 1 98 ? -13.058 8.678 8.330 1.00 95.69 98 LEU A N 1
ATOM 777 C CA . LEU A 1 98 ? -11.686 8.351 7.924 1.00 95.69 98 LEU A CA 1
ATOM 778 C C . LEU A 1 98 ? -11.661 7.566 6.609 1.00 95.69 98 LEU A C 1
ATOM 780 O O . LEU A 1 98 ? -10.856 7.864 5.733 1.00 95.69 98 LEU A O 1
ATOM 784 N N . LEU A 1 99 ? -12.566 6.599 6.453 1.00 95.62 99 LEU A N 1
ATOM 785 C CA . LEU A 1 99 ? -12.754 5.841 5.219 1.00 95.62 99 LEU A CA 1
ATOM 786 C C . LEU A 1 99 ? -13.212 6.744 4.075 1.00 95.62 99 LEU A C 1
ATOM 788 O O . LEU A 1 99 ? -12.696 6.614 2.970 1.00 95.62 99 LEU A O 1
ATOM 792 N N . ALA A 1 100 ? -14.127 7.683 4.330 1.00 96.50 100 ALA A N 1
ATOM 793 C CA . ALA A 1 100 ? -14.552 8.659 3.331 1.00 96.50 100 ALA A CA 1
ATOM 794 C C . ALA A 1 100 ? -13.376 9.537 2.869 1.00 96.50 100 ALA A C 1
ATOM 796 O O . ALA A 1 100 ? -13.157 9.692 1.667 1.00 96.50 100 ALA A O 1
ATOM 797 N N . ALA A 1 101 ? -12.568 10.047 3.805 1.00 95.50 101 ALA A N 1
ATOM 798 C CA . ALA A 1 101 ? -11.379 10.836 3.488 1.00 95.50 101 ALA A CA 1
ATOM 799 C C . ALA A 1 101 ? -10.326 10.016 2.722 1.00 95.50 101 ALA A C 1
ATOM 801 O O . ALA A 1 101 ? -9.806 10.475 1.705 1.00 95.50 101 ALA A O 1
ATOM 802 N N . ALA A 1 102 ? -10.050 8.784 3.164 1.00 95.00 102 ALA A N 1
ATOM 803 C CA . ALA A 1 102 ? -9.153 7.859 2.477 1.00 95.00 102 ALA A CA 1
ATOM 804 C C . ALA A 1 102 ? -9.660 7.513 1.067 1.00 95.00 102 ALA A C 1
ATOM 806 O O . ALA A 1 102 ? -8.862 7.415 0.139 1.00 95.00 102 ALA A O 1
ATOM 807 N N . GLY A 1 103 ? -10.977 7.392 0.888 1.00 96.12 103 GLY A N 1
ATOM 808 C CA . GLY A 1 103 ? -11.618 7.198 -0.409 1.00 96.12 103 GLY A CA 1
ATOM 809 C C . GLY A 1 103 ? -11.394 8.380 -1.351 1.00 96.12 103 GLY A C 1
ATOM 810 O O . GLY A 1 103 ? -10.922 8.181 -2.467 1.00 96.12 103 GLY A O 1
ATOM 811 N N . ILE A 1 104 ? -11.649 9.613 -0.898 1.00 97.00 104 ILE A N 1
ATOM 812 C CA . ILE A 1 104 ? -11.408 10.830 -1.696 1.00 97.00 104 ILE A CA 1
ATOM 813 C C . ILE A 1 104 ? -9.919 10.971 -2.044 1.00 97.00 104 ILE A C 1
ATOM 815 O O . ILE A 1 104 ? -9.580 11.236 -3.197 1.00 97.00 104 ILE A O 1
ATOM 819 N N . ALA A 1 105 ? -9.022 10.742 -1.080 1.00 95.50 105 ALA A N 1
ATOM 820 C CA . ALA A 1 105 ? -7.583 10.731 -1.334 1.00 95.50 105 ALA A CA 1
ATOM 821 C C . ALA A 1 105 ? -7.210 9.660 -2.373 1.00 95.50 105 ALA A C 1
ATOM 823 O O . ALA A 1 105 ? -6.474 9.946 -3.315 1.00 95.50 105 ALA A O 1
ATOM 824 N N . GLY A 1 106 ? -7.767 8.452 -2.254 1.00 94.50 106 GLY A N 1
ATOM 825 C CA . GLY A 1 106 ? -7.584 7.365 -3.214 1.00 94.50 106 GLY A CA 1
ATOM 826 C C . GLY A 1 106 ? -8.039 7.732 -4.627 1.00 94.50 106 GLY A C 1
ATOM 827 O O . GLY A 1 106 ? -7.323 7.447 -5.583 1.00 94.50 106 GLY A O 1
ATOM 828 N N . LEU A 1 107 ? -9.171 8.429 -4.768 1.00 96.31 107 LEU A N 1
ATOM 829 C CA . LEU A 1 107 ? -9.630 8.956 -6.057 1.00 96.31 107 LEU A CA 1
ATOM 830 C C . LEU A 1 107 ? -8.640 9.971 -6.640 1.00 96.31 107 LEU A C 1
ATOM 832 O O . LEU A 1 107 ? -8.309 9.880 -7.819 1.00 96.31 107 LEU A O 1
ATOM 836 N N . ALA A 1 108 ? -8.118 10.893 -5.826 1.00 95.12 108 ALA A N 1
ATOM 837 C CA . ALA A 1 108 ? -7.114 11.859 -6.272 1.00 95.12 108 ALA A CA 1
ATOM 838 C C . ALA A 1 108 ? -5.824 11.169 -6.758 1.00 95.12 108 ALA A C 1
ATOM 840 O O . ALA A 1 108 ? -5.317 11.496 -7.832 1.00 95.12 108 ALA A O 1
ATOM 841 N N . PHE A 1 109 ? -5.332 10.166 -6.020 1.00 93.00 109 PHE A N 1
ATOM 842 C CA . PHE A 1 109 ? -4.210 9.328 -6.463 1.00 93.00 109 PHE A CA 1
ATOM 843 C C . PHE A 1 109 ? -4.536 8.568 -7.759 1.00 93.00 109 PHE A C 1
ATOM 845 O O . PHE A 1 109 ? -3.699 8.507 -8.660 1.00 93.00 109 PHE A O 1
ATOM 852 N N . GLY A 1 110 ? -5.755 8.034 -7.882 1.00 93.06 110 GLY A N 1
ATOM 853 C CA . GLY A 1 110 ? -6.236 7.349 -9.082 1.00 93.06 110 GLY A CA 1
ATOM 854 C C . GLY A 1 110 ? -6.254 8.254 -10.316 1.00 93.06 110 GLY A C 1
ATOM 855 O O . GLY A 1 110 ? -5.780 7.850 -11.376 1.00 93.06 110 GLY A O 1
ATOM 856 N N . PHE A 1 111 ? -6.711 9.501 -10.173 1.00 94.19 111 PHE A N 1
ATOM 857 C CA . PHE A 1 111 ? -6.655 10.490 -11.251 1.00 94.19 111 PHE A CA 1
ATOM 858 C C . PHE A 1 111 ? -5.219 10.880 -11.617 1.00 94.19 111 PHE A C 1
ATOM 860 O O . PHE A 1 111 ? -4.922 11.048 -12.797 1.00 94.19 111 PHE A O 1
ATOM 867 N N . GLY A 1 112 ? -4.298 10.924 -10.649 1.00 92.69 112 GLY A N 1
ATOM 868 C CA . GLY A 1 112 ? -2.871 11.130 -10.926 1.00 92.69 112 GLY A CA 1
ATOM 869 C C . GLY A 1 112 ? -2.254 10.031 -11.803 1.00 92.69 112 GLY A C 1
ATOM 870 O O . GLY A 1 112 ? -1.383 10.308 -12.625 1.00 92.69 112 GLY A O 1
ATOM 871 N N . GLY A 1 113 ? -2.737 8.791 -11.674 1.00 94.56 113 GLY A N 1
ATOM 872 C CA . GLY A 1 113 ? -2.323 7.644 -12.491 1.00 94.56 113 GLY A CA 1
ATOM 873 C C . GLY A 1 113 ? -3.146 7.423 -13.764 1.00 94.56 113 GLY A C 1
ATOM 874 O O . GLY A 1 113 ? -2.898 6.452 -14.479 1.00 94.56 113 GLY A O 1
ATOM 875 N N . GLN A 1 114 ? -4.122 8.283 -14.070 1.00 96.12 114 GLN A N 1
ATOM 876 C CA . GLN A 1 114 ? -5.096 8.033 -15.137 1.00 96.12 114 GLN A CA 1
ATOM 877 C C . GLN A 1 114 ? -4.447 7.845 -16.517 1.00 96.12 114 GLN A C 1
ATOM 879 O O . GLN A 1 114 ? -4.882 6.985 -17.284 1.00 96.12 114 GLN A O 1
ATOM 884 N N . TYR A 1 115 ? -3.405 8.618 -16.838 1.00 96.00 115 TYR A N 1
ATOM 885 C CA . TYR A 1 115 ? -2.691 8.477 -18.111 1.00 96.00 115 TYR A CA 1
ATOM 886 C C . TYR A 1 115 ? -1.940 7.148 -18.210 1.00 96.00 115 TYR A C 1
ATOM 888 O O . TYR A 1 115 ? -2.058 6.473 -19.223 1.00 96.00 115 TYR A O 1
ATOM 896 N N . LEU A 1 116 ? -1.295 6.697 -17.129 1.00 94.31 116 LEU A N 1
ATOM 897 C CA . LEU A 1 116 ? -0.621 5.393 -17.104 1.00 94.31 116 LEU A CA 1
ATOM 898 C C . LEU A 1 116 ? -1.597 4.247 -17.396 1.00 94.31 116 LEU A C 1
ATOM 900 O O . LEU A 1 116 ? -1.274 3.319 -18.134 1.00 94.31 116 LEU A O 1
ATOM 904 N N . ILE A 1 117 ? -2.808 4.321 -16.837 1.00 94.31 117 ILE A N 1
ATOM 905 C CA . ILE A 1 117 ? -3.858 3.326 -17.085 1.00 94.31 117 ILE A CA 1
ATOM 906 C C . ILE A 1 117 ? -4.302 3.375 -18.554 1.00 94.31 117 ILE A C 1
ATOM 908 O O . ILE A 1 117 ? -4.458 2.328 -19.181 1.00 94.31 117 ILE A O 1
ATOM 912 N N . ARG A 1 118 ? -4.473 4.576 -19.122 1.00 96.19 118 ARG A N 1
ATOM 913 C CA . ARG A 1 118 ? -4.832 4.755 -20.537 1.00 96.19 118 ARG A CA 1
ATOM 914 C C . ARG A 1 118 ? -3.776 4.169 -21.471 1.00 96.19 118 ARG A C 1
ATOM 916 O O . ARG A 1 118 ? -4.142 3.498 -22.434 1.00 96.19 118 ARG A O 1
ATOM 923 N N . ASP A 1 119 ? -2.503 4.392 -21.176 1.00 96.12 119 ASP A N 1
ATOM 924 C CA . ASP A 1 119 ? -1.391 3.909 -21.993 1.00 96.12 119 ASP A CA 1
ATOM 925 C C . ASP A 1 119 ? -1.292 2.382 -21.931 1.00 96.12 119 ASP A C 1
ATOM 927 O O . ASP A 1 119 ? -1.145 1.726 -22.962 1.00 96.12 119 ASP A O 1
ATOM 931 N N . LEU A 1 120 ? -1.469 1.800 -20.739 1.00 95.12 120 LEU A N 1
ATOM 932 C CA . LEU A 1 120 ? -1.503 0.350 -20.556 1.00 95.12 120 LEU A CA 1
ATOM 933 C C . LEU A 1 120 ? -2.639 -0.293 -21.362 1.00 95.12 120 LEU A C 1
ATOM 935 O O . LEU A 1 120 ? -2.412 -1.266 -22.077 1.00 95.12 120 LEU A O 1
ATOM 939 N N . ILE A 1 121 ? -3.855 0.250 -21.251 1.00 95.75 121 ILE A N 1
ATOM 940 C CA . ILE A 1 121 ? -5.028 -0.267 -21.965 1.00 95.75 121 ILE A CA 1
ATOM 941 C C . ILE A 1 121 ? -4.824 -0.134 -23.477 1.00 95.75 121 ILE A C 1
ATOM 943 O O . ILE A 1 121 ? -5.010 -1.110 -24.198 1.00 95.75 121 ILE A O 1
ATOM 947 N N . SER A 1 122 ? -4.380 1.031 -23.953 1.00 95.38 122 SER A N 1
ATOM 948 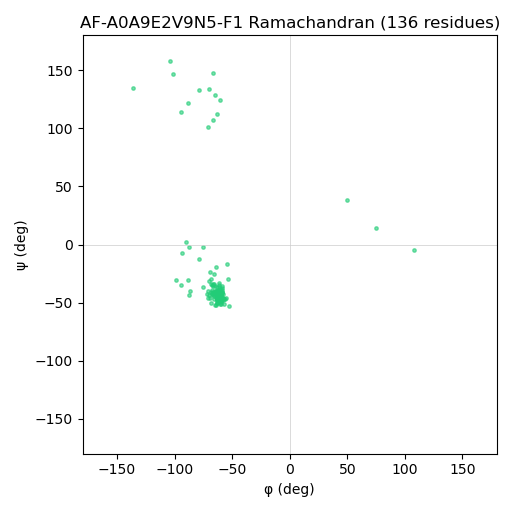C CA . SER A 1 122 ? -4.095 1.259 -25.377 1.00 95.38 122 SER A CA 1
ATOM 949 C C . SER A 1 122 ? -3.058 0.268 -25.911 1.00 95.38 122 SER A C 1
ATOM 951 O O . SER A 1 122 ? -3.273 -0.347 -26.953 1.00 95.38 122 SER A O 1
ATOM 953 N N . GLY A 1 123 ? -1.966 0.053 -25.171 1.00 93.31 123 GLY A N 1
ATOM 954 C CA . GLY A 1 123 ? -0.937 -0.920 -25.535 1.00 93.31 123 GLY A CA 1
ATOM 955 C C . GLY A 1 123 ? -1.469 -2.354 -25.605 1.00 93.31 123 GLY A C 1
ATOM 956 O O . GLY A 1 123 ? -1.144 -3.084 -26.539 1.00 93.31 123 GLY A O 1
ATOM 957 N N . LEU A 1 124 ? -2.331 -2.750 -24.662 1.00 94.75 124 LEU A N 1
ATOM 958 C CA . LEU A 1 124 ? -2.984 -4.062 -24.681 1.00 94.75 124 LEU A CA 1
ATOM 959 C C . LEU A 1 124 ? -3.890 -4.234 -25.906 1.00 94.75 124 LEU A C 1
ATOM 961 O O . LEU A 1 124 ? -3.832 -5.284 -26.539 1.00 94.75 124 LEU A O 1
ATOM 965 N N . PHE A 1 125 ? -4.683 -3.220 -26.265 1.00 94.50 125 PHE A N 1
ATOM 966 C CA . PHE A 1 125 ? -5.545 -3.268 -27.451 1.00 94.50 125 PHE A CA 1
ATOM 967 C C . PHE A 1 125 ? -4.747 -3.358 -28.751 1.00 94.50 125 PHE A C 1
ATOM 969 O O . PHE A 1 125 ? -5.099 -4.161 -29.608 1.00 94.50 125 PHE A O 1
ATOM 976 N N . ILE A 1 126 ? -3.634 -2.626 -28.874 1.00 92.94 126 ILE A N 1
ATOM 977 C CA . ILE A 1 126 ? -2.748 -2.729 -30.044 1.00 92.94 126 ILE A CA 1
ATOM 978 C C . ILE A 1 126 ? -2.291 -4.179 -30.260 1.00 92.94 126 ILE A C 1
ATOM 980 O O . ILE A 1 126 ? -2.350 -4.680 -31.383 1.00 92.94 126 ILE A O 1
ATOM 984 N N . ILE A 1 127 ? -1.868 -4.858 -29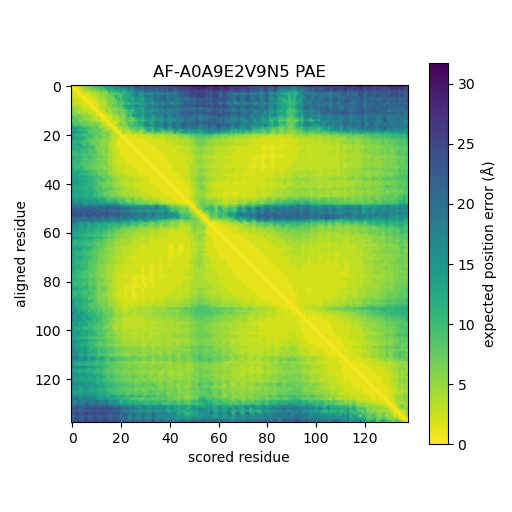.188 1.00 91.12 127 ILE A N 1
ATOM 985 C CA . ILE A 1 127 ? -1.404 -6.252 -29.251 1.00 91.12 127 ILE A CA 1
ATOM 986 C C . ILE A 1 127 ? -2.577 -7.202 -29.518 1.00 91.12 127 ILE A C 1
ATOM 988 O O . ILE A 1 127 ? -2.477 -8.086 -30.364 1.00 91.12 127 ILE A O 1
ATOM 992 N N . PHE A 1 128 ? -3.688 -7.031 -28.799 1.00 93.81 128 PHE A N 1
ATOM 993 C CA . PHE A 1 128 ? -4.846 -7.921 -28.877 1.00 93.81 128 PHE A CA 1
ATOM 994 C C . PHE A 1 128 ? -5.517 -7.886 -30.253 1.00 93.81 128 PHE A C 1
ATOM 996 O O . PHE A 1 128 ? -5.898 -8.925 -30.789 1.00 93.81 128 PHE A O 1
ATOM 1003 N N . GLU A 1 129 ? -5.617 -6.700 -30.845 1.00 92.56 129 GLU A N 1
ATOM 1004 C CA . GLU A 1 129 ? -6.207 -6.499 -32.166 1.00 92.56 129 GLU 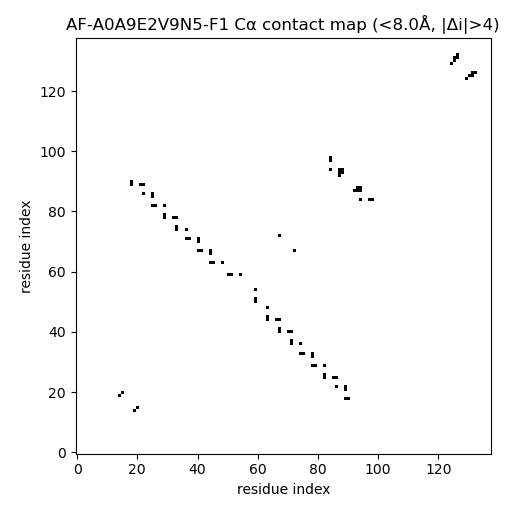A CA 1
ATOM 1005 C C . GLU A 1 129 ? -5.190 -6.663 -33.307 1.00 92.56 129 GLU A C 1
ATOM 1007 O O . GLU A 1 129 ? -5.571 -6.583 -34.472 1.00 92.56 129 GLU A O 1
ATOM 1012 N N . ASN A 1 130 ? -3.909 -6.924 -33.004 1.00 87.50 130 ASN A N 1
ATOM 1013 C CA . ASN A 1 130 ? -2.815 -6.959 -33.984 1.00 87.50 130 ASN A CA 1
ATOM 1014 C C . ASN A 1 130 ? -2.784 -5.717 -34.900 1.00 87.50 130 ASN A C 1
ATOM 1016 O O . ASN A 1 130 ? -2.504 -5.844 -36.091 1.00 87.50 130 ASN A O 1
ATOM 1020 N N . GLN A 1 131 ? -3.068 -4.526 -34.360 1.00 86.06 131 GLN A N 1
ATOM 1021 C CA . GLN A 1 131 ? -3.099 -3.278 -35.144 1.00 86.06 131 GLN A CA 1
ATOM 1022 C C . GLN A 1 131 ? -1.732 -2.956 -35.767 1.00 86.06 131 GLN A C 1
ATOM 1024 O O . GLN A 1 131 ? -1.665 -2.451 -36.882 1.00 86.06 131 GLN A O 1
ATOM 1029 N N . TYR A 1 132 ? -0.650 -3.294 -35.058 1.00 83.25 132 TYR A N 1
ATOM 1030 C CA . TYR A 1 132 ? 0.724 -3.229 -35.553 1.00 83.25 132 TYR A CA 1
ATOM 1031 C C . TYR A 1 132 ? 1.462 -4.501 -35.146 1.00 83.25 132 TYR A C 1
ATOM 1033 O O . TYR A 1 132 ? 1.374 -4.937 -33.993 1.00 83.25 132 TYR A O 1
ATOM 1041 N N . ARG A 1 133 ? 2.199 -5.103 -36.077 1.00 79.69 133 ARG A N 1
ATOM 1042 C CA . ARG A 1 133 ? 3.007 -6.303 -35.844 1.00 79.69 133 ARG A CA 1
ATOM 1043 C C . ARG A 1 133 ? 4.489 -5.961 -35.755 1.00 79.69 133 ARG A C 1
ATOM 1045 O O . ARG A 1 133 ? 4.961 -4.936 -36.240 1.00 79.69 133 ARG A O 1
ATOM 1052 N N . VAL A 1 134 ? 5.247 -6.846 -35.108 1.00 79.25 134 VAL A N 1
ATOM 1053 C CA . VAL A 1 134 ? 6.705 -6.708 -34.999 1.00 79.25 134 VAL A CA 1
ATOM 1054 C C . VAL A 1 134 ? 7.316 -6.773 -36.401 1.00 79.25 134 VAL A C 1
ATOM 1056 O O . VAL A 1 134 ? 7.291 -7.828 -37.030 1.00 79.25 134 VAL A O 1
ATOM 1059 N N . GLY A 1 135 ? 7.872 -5.650 -36.862 1.00 78.88 135 GLY A N 1
ATOM 1060 C CA . GLY A 1 135 ? 8.475 -5.509 -38.192 1.00 78.88 135 GLY A CA 1
ATOM 1061 C C . GLY A 1 135 ? 7.668 -4.661 -39.178 1.00 78.88 135 GLY A C 1
ATOM 1062 O O . GLY A 1 135 ? 8.171 -4.401 -40.270 1.00 78.88 135 GLY A O 1
ATOM 1063 N N . ASP A 1 136 ? 6.471 -4.202 -38.803 1.00 81.62 136 ASP A N 1
ATOM 1064 C CA . ASP A 1 136 ? 5.691 -3.295 -39.644 1.00 81.62 136 ASP A CA 1
ATOM 1065 C C . ASP A 1 136 ? 6.353 -1.910 -39.696 1.00 81.62 136 ASP A C 1
ATOM 1067 O O . ASP A 1 136 ? 6.772 -1.358 -38.673 1.00 81.62 136 ASP A O 1
ATOM 1071 N N . VAL A 1 137 ? 6.459 -1.351 -40.904 1.00 76.19 137 VAL A N 1
ATOM 1072 C CA . VAL A 1 137 ? 6.873 0.040 -41.117 1.00 76.19 137 VAL A CA 1
ATOM 1073 C C . VAL A 1 137 ? 5.614 0.895 -41.063 1.00 76.19 137 VAL A C 1
ATOM 1075 O O . VAL A 1 137 ? 4.679 0.652 -41.826 1.00 76.19 137 VAL A O 1
ATOM 1078 N N . VAL A 1 138 ? 5.599 1.854 -40.141 1.00 74.00 138 VAL A N 1
ATOM 1079 C CA . VAL A 1 138 ? 4.460 2.734 -39.841 1.00 74.00 138 VAL A CA 1
ATOM 1080 C C . VAL A 1 138 ? 4.740 4.151 -40.305 1.00 74.00 138 VAL A C 1
ATOM 1082 O O . VAL A 1 138 ? 5.883 4.613 -40.078 1.00 74.00 138 VAL A O 1
#

Foldseek 3Di:
DVVVVVVCCVVCVVLCVVLVVVLVVLVVVLVVCLVVVLVVLLVVLVVVQDDDPPDDPVVSVVVSVVSSCVVSVVVNVVSVLVSVLVSCVSVVHDCVVVVVVVVVVVVVVCVVCVVVVVVVVVVVCCVVVVVDDDPDDD

Mean predicted aligned error: 7.65 Å

Radius of gyration: 23.86 Å; Cα contacts (8 Å, |Δi|>4): 47; chains: 1; bounding box: 44×24×86 Å

pLDDT: mean 89.48, std 9.24, range [58.78, 98.06]

Nearest PDB structures (foldseek):
  3t9n-assembly1_A  TM=8.567E-01  e=6.207E-05  Caldanaerobacter subterraneus subsp. tengcongensis

Secondary structure (DSSP, 8-state):
-HHHHHHHHHHHHHHHHHHHHHHHHHHHHHHHHHHHHHHHHHHHHHHHS---TTS-HHHHHHHHHHHHHHHHHHHHHHHHHHHHHHHHHHTT---HHHHHHHHHHHHHHHHHTHHHHHHHHHHHHHHHTTSS-TT---